Protein AF-A0AA88UK10-F1 (afdb_monomer)

InterPro domains:
  IPR012337 Ribonuclease H-like superfamily [SSF53098] (14-73)
  IPR036397 Ribonuclease H superfamily [G3DSA:3.30.420.10] (3-74)
  IPR039637 CCR4-NOT transcription complex subunit 7/8/Pop2 [PTHR10797] (22-74)

pLDDT: mean 75.29, std 13.63, range [44.44, 90.88]

Radius of gyration: 26.26 Å; Cα contacts (8 Å, |Δi|>4): 54; chains: 1; bounding box: 43×40×83 Å

Sequence (74 aa):
MSGRTRRRRRHMHHNHRYYKPSLNLIQLGLTLTNTAGNLPDLGTDKTCICQFNFSDFDAVHDASVPNSIELLRR

Structure (mmCIF, N/CA/C/O backbone):
data_AF-A0AA88UK10-F1
#
_entry.id   AF-A0AA88UK10-F1
#
loop_
_atom_site.group_PDB
_atom_site.id
_atom_site.type_symbol
_atom_site.label_atom_id
_atom_site.label_alt_id
_atom_site.label_comp_id
_atom_site.label_asym_id
_atom_site.label_entity_id
_atom_site.label_seq_id
_atom_site.pdbx_PDB_ins_code
_atom_site.Cartn_x
_atom_site.Cartn_y
_atom_site.Cartn_z
_atom_site.occupancy
_atom_site.B_iso_or_equiv
_atom_site.auth_seq_id
_atom_site.auth_comp_id
_atom_site.auth_asym_id
_atom_site.auth_atom_id
_atom_site.pdbx_PDB_model_num
ATOM 1 N N . MET A 1 1 ? -30.679 27.061 -64.141 1.00 48.25 1 MET A N 1
ATOM 2 C CA . MET A 1 1 ? -30.053 27.942 -63.130 1.00 48.25 1 MET A CA 1
ATOM 3 C C . MET A 1 1 ? -30.495 27.503 -61.745 1.00 48.25 1 MET A C 1
ATOM 5 O O . MET A 1 1 ? -31.639 27.737 -61.400 1.00 48.25 1 MET A O 1
ATOM 9 N N 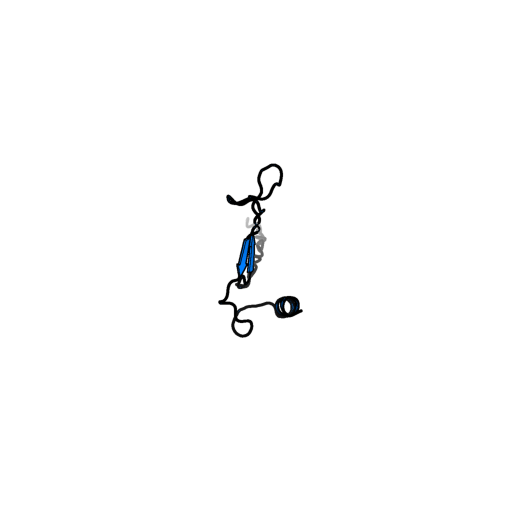. SER A 1 2 ? -29.638 26.822 -60.987 1.00 48.34 2 SER A N 1
ATOM 10 C CA . SER A 1 2 ? -29.612 26.824 -59.514 1.00 48.34 2 SER A CA 1
ATOM 11 C C . SER A 1 2 ? -28.653 25.726 -59.068 1.00 48.34 2 SER A C 1
ATOM 13 O O . SER A 1 2 ? -28.783 24.578 -59.477 1.00 48.34 2 SER A O 1
ATOM 15 N N . GLY A 1 3 ? -27.685 26.085 -58.238 1.00 44.44 3 GLY A N 1
ATOM 16 C CA . GLY A 1 3 ? -26.728 25.144 -57.672 1.00 44.44 3 GLY A CA 1
ATOM 17 C C . GLY A 1 3 ? -25.963 25.800 -56.539 1.00 44.44 3 GLY A C 1
ATOM 18 O O . GLY A 1 3 ? -24.753 25.961 -56.615 1.00 44.44 3 GLY A O 1
ATOM 19 N N . ARG A 1 4 ? -26.700 26.272 -55.527 1.00 48.16 4 ARG A N 1
ATOM 20 C CA . ARG A 1 4 ? -26.165 26.918 -54.323 1.00 48.16 4 ARG A CA 1
ATOM 21 C C . ARG A 1 4 ? -25.065 26.063 -53.681 1.00 48.16 4 ARG A C 1
ATOM 23 O O . ARG A 1 4 ? -25.300 24.932 -53.259 1.00 48.16 4 ARG A O 1
ATOM 30 N N . THR A 1 5 ? -23.891 26.666 -53.542 1.00 54.53 5 THR A N 1
ATOM 31 C CA . THR A 1 5 ? -22.716 26.171 -52.827 1.00 54.53 5 THR A CA 1
ATOM 32 C C . THR A 1 5 ? -23.059 25.836 -51.374 1.00 54.53 5 THR A C 1
ATOM 34 O O . THR A 1 5 ? -23.212 26.722 -50.536 1.00 54.53 5 THR A O 1
ATOM 37 N N . ARG A 1 6 ? -23.150 24.546 -51.036 1.00 50.78 6 ARG A N 1
ATOM 38 C CA . ARG A 1 6 ? -23.241 24.086 -49.642 1.00 50.78 6 ARG A CA 1
ATOM 39 C C . ARG A 1 6 ? -21.860 23.641 -49.165 1.00 50.78 6 ARG A C 1
ATOM 41 O O . ARG A 1 6 ? -21.476 22.483 -49.308 1.00 50.78 6 ARG A O 1
ATOM 48 N N . ARG A 1 7 ? -21.116 24.581 -48.569 1.00 56.91 7 ARG A N 1
ATOM 49 C CA . ARG A 1 7 ? -19.929 24.298 -47.746 1.00 56.91 7 ARG A CA 1
ATOM 50 C C . ARG A 1 7 ? -20.342 23.373 -46.596 1.00 56.91 7 ARG A C 1
ATOM 52 O O . ARG A 1 7 ? -20.891 23.827 -45.595 1.00 56.91 7 ARG A O 1
ATOM 59 N N . ARG A 1 8 ? -20.088 22.070 -46.734 1.00 52.22 8 ARG A N 1
ATOM 60 C CA . ARG A 1 8 ? -20.187 21.116 -45.624 1.00 52.22 8 ARG A CA 1
ATOM 61 C C . ARG A 1 8 ? -19.008 21.361 -44.682 1.00 52.22 8 ARG A C 1
ATOM 63 O O . ARG A 1 8 ? -17.897 20.910 -44.945 1.00 52.22 8 ARG A O 1
ATOM 70 N N . ARG A 1 9 ? -19.255 22.105 -43.600 1.00 57.16 9 ARG A N 1
ATOM 71 C CA . ARG A 1 9 ? -18.363 22.164 -42.437 1.00 57.16 9 ARG A CA 1
ATOM 72 C C . ARG A 1 9 ? -18.256 20.747 -41.874 1.00 57.16 9 ARG A C 1
ATOM 74 O O . ARG A 1 9 ? -19.212 20.235 -41.302 1.00 57.16 9 ARG A O 1
ATOM 81 N N . ARG A 1 10 ? -17.119 20.089 -42.103 1.00 52.19 10 ARG A N 1
ATOM 82 C CA . ARG A 1 10 ? -16.793 18.827 -41.437 1.00 52.19 10 ARG A CA 1
ATOM 83 C C . ARG A 1 10 ? -16.389 19.190 -40.014 1.00 52.19 10 ARG A C 1
ATOM 85 O O . ARG A 1 10 ? -15.301 19.715 -39.800 1.00 52.19 10 ARG A O 1
ATOM 92 N N . HIS A 1 11 ? -17.292 18.981 -39.063 1.00 56.53 11 HIS A N 1
ATOM 93 C CA . HIS A 1 11 ? -16.931 18.997 -37.654 1.00 56.53 11 HIS A CA 1
ATOM 94 C C . HIS A 1 11 ? -16.017 17.796 -37.404 1.00 56.53 11 HIS A C 1
ATOM 96 O O . HIS A 1 11 ? -16.452 16.647 -37.414 1.00 56.53 11 HIS A O 1
ATOM 102 N N . MET A 1 12 ? -14.721 18.078 -37.277 1.00 55.75 12 MET A N 1
ATOM 103 C CA . MET A 1 12 ? -13.714 17.113 -36.854 1.00 55.75 12 MET A CA 1
ATOM 104 C C . MET A 1 12 ? -13.939 16.834 -35.368 1.00 55.75 12 MET A C 1
ATOM 106 O O . MET A 1 12 ? -13.490 17.594 -34.508 1.00 55.75 12 MET A O 1
ATOM 110 N N . HIS A 1 13 ? -14.665 15.760 -35.064 1.00 50.78 13 HIS A N 1
ATOM 111 C CA . HIS A 1 13 ? -14.705 15.206 -33.718 1.00 50.78 13 HIS A CA 1
ATOM 112 C C . HIS A 1 13 ? -13.309 14.663 -33.406 1.00 50.78 13 HIS A C 1
ATOM 114 O O . HIS A 1 13 ? -12.901 13.626 -33.926 1.00 50.78 13 HIS A O 1
ATOM 120 N N . HIS A 1 14 ? -12.542 15.406 -32.611 1.00 56.56 14 HIS A N 1
ATOM 121 C CA . HIS A 1 14 ? -11.259 14.933 -32.114 1.00 56.56 14 HIS A CA 1
ATOM 122 C C . HIS A 1 14 ? -11.546 13.829 -31.097 1.00 56.56 14 HIS A C 1
ATOM 124 O O . HIS A 1 14 ? -11.911 14.099 -29.955 1.00 56.56 14 HIS A O 1
ATOM 130 N N . ASN A 1 15 ? -11.415 12.575 -31.529 1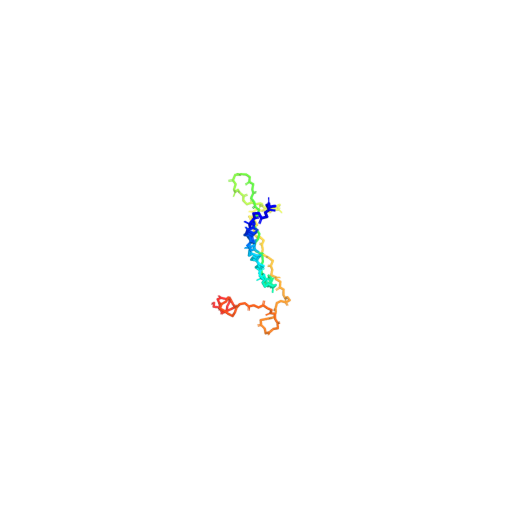.00 52.31 15 ASN A N 1
ATOM 131 C CA . ASN A 1 15 ? -11.398 11.436 -30.625 1.00 52.31 15 ASN A CA 1
ATOM 132 C C . ASN A 1 15 ? -10.132 11.536 -29.774 1.00 52.31 15 ASN A C 1
ATOM 134 O O . ASN A 1 15 ? -9.048 11.152 -30.213 1.00 52.31 15 ASN A O 1
ATOM 138 N N . HIS A 1 16 ? -10.267 12.050 -28.554 1.00 60.19 16 HIS A N 1
ATOM 139 C CA . HIS A 1 16 ? -9.221 11.967 -27.546 1.00 60.19 16 HIS A CA 1
ATOM 140 C C . HIS A 1 16 ? -9.168 10.512 -27.055 1.00 60.19 16 HIS A C 1
ATOM 142 O O . HIS A 1 16 ? -9.757 10.145 -26.040 1.00 60.19 16 HIS A O 1
ATOM 148 N N . ARG A 1 17 ? -8.523 9.640 -27.841 1.00 57.44 17 ARG A N 1
ATOM 149 C CA . ARG A 1 17 ? -8.144 8.294 -27.398 1.00 57.44 17 ARG A CA 1
ATOM 150 C C . ARG A 1 17 ? -7.076 8.467 -26.326 1.00 57.44 17 ARG A C 1
ATOM 152 O O . ARG A 1 17 ? -5.894 8.571 -26.628 1.00 57.44 17 ARG A O 1
ATOM 159 N N . TYR A 1 18 ? -7.511 8.554 -25.077 1.00 64.31 18 TYR A N 1
ATOM 160 C CA . TYR A 1 18 ? -6.613 8.544 -23.935 1.00 64.31 18 TYR A CA 1
ATOM 161 C C . TYR A 1 18 ? -5.987 7.146 -23.849 1.00 64.31 18 TYR A C 1
ATOM 163 O O . TYR A 1 18 ? -6.671 6.178 -23.513 1.00 64.31 18 TYR A O 1
ATOM 171 N N . TYR A 1 19 ? -4.712 7.018 -24.215 1.00 64.50 19 TYR A N 1
ATOM 172 C CA . TYR A 1 19 ? -3.953 5.790 -23.996 1.00 64.50 19 TYR A CA 1
ATOM 173 C C . TYR A 1 19 ? -3.739 5.652 -22.488 1.00 64.50 19 TYR A C 1
ATOM 175 O O . TYR A 1 19 ? -2.918 6.361 -21.908 1.00 64.50 19 TYR A O 1
ATOM 183 N N . LYS A 1 20 ? -4.536 4.803 -21.831 1.00 66.19 20 LYS A N 1
ATOM 184 C CA . LYS A 1 20 ? -4.281 4.437 -20.438 1.00 66.19 20 LYS A CA 1
ATOM 185 C C . LYS A 1 20 ? -3.169 3.389 -20.422 1.00 66.19 20 LYS A C 1
ATOM 187 O O . LYS A 1 20 ? -3.382 2.321 -20.992 1.00 66.19 20 LYS A O 1
ATOM 192 N N . PRO A 1 21 ? -2.007 3.669 -19.810 1.00 65.94 21 PRO A N 1
ATOM 193 C CA . PRO A 1 21 ? -0.992 2.646 -19.629 1.00 65.94 21 PRO A CA 1
ATOM 194 C C . PRO A 1 21 ? -1.533 1.561 -18.693 1.00 65.94 21 PRO A C 1
ATOM 196 O O . PRO A 1 21 ? -2.150 1.865 -17.670 1.00 65.94 21 PRO A O 1
ATOM 199 N N . SER A 1 22 ? -1.306 0.301 -19.055 1.00 78.94 22 SER A N 1
ATOM 200 C CA . SER A 1 22 ? -1.517 -0.834 -18.160 1.00 78.94 22 SER A CA 1
ATOM 201 C C . SER A 1 22 ? -0.426 -0.794 -17.092 1.00 78.94 22 SER A C 1
ATOM 203 O O . SER A 1 22 ? 0.748 -0.936 -17.420 1.00 78.94 22 SER A O 1
ATOM 205 N N . LEU A 1 23 ? -0.805 -0.535 -15.842 1.00 84.12 23 LEU A N 1
ATOM 206 C CA . LEU A 1 23 ? 0.094 -0.502 -14.686 1.00 84.12 23 LEU A CA 1
ATOM 207 C C . LEU A 1 23 ? -0.314 -1.605 -13.710 1.00 84.12 23 LEU A C 1
ATOM 209 O O . LEU A 1 23 ? -1.509 -1.865 -13.546 1.00 84.12 23 LEU A O 1
ATOM 213 N N . ASN A 1 24 ? 0.668 -2.201 -13.039 1.00 83.06 24 ASN A N 1
ATOM 214 C CA . ASN A 1 24 ? 0.428 -3.235 -12.036 1.00 83.06 24 ASN A CA 1
ATOM 215 C C . ASN A 1 24 ? 0.126 -2.605 -10.667 1.00 83.06 24 ASN A C 1
ATOM 217 O O . ASN A 1 24 ? 0.771 -1.641 -10.248 1.00 83.06 24 ASN A O 1
ATOM 221 N N . LEU A 1 25 ? -0.864 -3.157 -9.961 1.00 85.56 25 LEU A N 1
ATOM 222 C CA . LEU A 1 25 ? -1.130 -2.834 -8.560 1.00 85.56 25 LEU A CA 1
ATOM 223 C C . LEU A 1 25 ? -0.224 -3.691 -7.680 1.00 85.56 25 LEU A C 1
ATOM 225 O O . LEU A 1 25 ? -0.323 -4.909 -7.702 1.00 85.56 25 LEU A O 1
ATOM 229 N N . ILE A 1 26 ? 0.621 -3.049 -6.881 1.00 89.06 26 ILE A N 1
ATOM 230 C CA . ILE A 1 26 ? 1.580 -3.744 -6.007 1.00 89.06 26 ILE A CA 1
ATOM 231 C C . ILE A 1 26 ? 1.026 -3.982 -4.596 1.00 89.06 26 ILE A C 1
ATOM 233 O O . ILE A 1 26 ? 1.434 -4.902 -3.893 1.00 89.06 26 ILE A O 1
ATOM 237 N N . GLN A 1 27 ? 0.070 -3.151 -4.174 1.00 90.12 27 GLN A N 1
ATOM 238 C CA . GLN A 1 27 ? -0.541 -3.206 -2.854 1.00 90.12 27 GLN A CA 1
ATOM 239 C C . GLN A 1 27 ? -1.968 -2.654 -2.905 1.00 90.12 27 GLN A C 1
ATOM 241 O O . GLN A 1 27 ? -2.244 -1.680 -3.608 1.00 90.12 27 GLN A O 1
ATOM 246 N N . LEU A 1 28 ? -2.866 -3.252 -2.124 1.00 89.44 28 LEU A N 1
ATOM 247 C CA . LEU A 1 28 ? -4.229 -2.773 -1.914 1.00 89.44 28 LEU A CA 1
ATOM 248 C C . LEU A 1 28 ? -4.541 -2.736 -0.415 1.00 89.44 28 LEU A C 1
ATOM 250 O O . LEU A 1 28 ? -4.576 -3.774 0.244 1.00 89.44 28 LEU A O 1
ATOM 254 N N . GLY A 1 29 ? -4.787 -1.539 0.117 1.00 90.88 29 GLY A N 1
ATOM 255 C CA . GLY A 1 29 ? -5.358 -1.355 1.451 1.00 90.88 29 GLY A CA 1
ATOM 256 C C . GLY A 1 29 ? -6.882 -1.301 1.374 1.00 90.88 29 GLY A C 1
ATOM 257 O O . GLY A 1 29 ? -7.426 -0.523 0.590 1.00 90.88 29 GLY A O 1
ATOM 258 N N . LEU A 1 30 ? -7.567 -2.114 2.177 1.00 88.00 30 LEU A N 1
ATOM 259 C CA . LEU A 1 30 ? -9.022 -2.141 2.282 1.00 88.00 30 LEU A CA 1
ATOM 260 C C . LEU A 1 30 ? -9.445 -1.973 3.742 1.00 88.00 30 LEU A C 1
ATOM 262 O O . LEU A 1 30 ? -9.039 -2.735 4.621 1.00 88.00 30 LEU A O 1
ATOM 266 N N . THR A 1 31 ? -10.341 -1.018 3.964 1.00 88.06 31 THR A N 1
ATOM 267 C CA . THR A 1 31 ? -10.973 -0.779 5.258 1.00 88.06 31 THR A CA 1
ATOM 268 C C . THR A 1 31 ? -12.478 -0.876 5.079 1.00 88.06 31 THR A C 1
ATOM 270 O O . THR A 1 31 ? -13.054 -0.156 4.266 1.00 88.06 31 THR A O 1
ATOM 273 N N . LEU A 1 32 ? -13.115 -1.770 5.830 1.00 84.38 32 LEU A N 1
ATOM 274 C CA . LEU A 1 32 ? -14.569 -1.829 5.913 1.00 84.38 32 LEU A CA 1
ATOM 275 C C . LEU A 1 32 ? -15.012 -1.019 7.127 1.00 84.38 32 LEU A C 1
ATOM 277 O O . LEU A 1 32 ? -14.304 -0.963 8.129 1.00 84.38 32 LEU A O 1
ATOM 281 N N . THR A 1 33 ? -16.178 -0.397 7.045 1.00 88.00 33 THR A N 1
ATOM 282 C CA . THR A 1 33 ? -16.807 0.271 8.182 1.00 88.00 33 THR A CA 1
ATOM 283 C C . THR A 1 33 ? -18.311 0.061 8.129 1.00 88.00 33 THR A C 1
ATOM 285 O O . THR A 1 33 ? -18.888 -0.172 7.064 1.00 88.00 33 THR A O 1
ATOM 288 N N . ASN A 1 34 ? -18.965 0.126 9.286 1.00 85.25 34 ASN A N 1
ATOM 289 C CA . ASN A 1 34 ? -20.418 0.247 9.321 1.00 85.25 34 ASN A CA 1
ATOM 290 C C . ASN A 1 34 ? -20.850 1.685 8.967 1.00 85.25 34 ASN A C 1
ATOM 292 O O . ASN A 1 34 ? -20.028 2.582 8.779 1.00 85.25 34 ASN A O 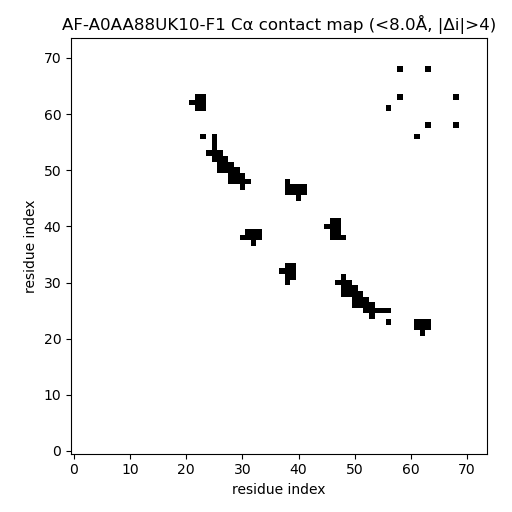1
ATOM 296 N N . THR A 1 35 ? -22.157 1.934 8.915 1.00 90.19 35 THR A N 1
ATOM 297 C CA . THR A 1 35 ? -22.713 3.264 8.602 1.00 90.19 35 THR A CA 1
ATOM 298 C C . THR A 1 35 ? -22.346 4.350 9.618 1.00 90.19 35 THR A C 1
ATOM 300 O O . THR A 1 35 ? -22.406 5.529 9.285 1.00 90.19 35 THR A O 1
ATOM 303 N N . ALA A 1 36 ? -21.941 3.970 10.832 1.00 89.62 36 ALA A N 1
ATOM 304 C CA . ALA A 1 36 ? -21.441 4.882 11.858 1.00 89.62 36 ALA A CA 1
ATOM 305 C C . ALA A 1 36 ? -19.924 5.141 11.751 1.00 89.62 36 ALA A C 1
ATOM 307 O O . ALA A 1 36 ? -19.394 5.945 12.513 1.00 89.62 36 ALA A O 1
ATOM 308 N N . GLY A 1 37 ? -19.219 4.482 10.823 1.00 84.50 37 GLY A N 1
ATOM 309 C CA . GLY A 1 37 ? -17.772 4.616 10.641 1.00 84.50 37 GLY A CA 1
ATOM 310 C C . GLY A 1 37 ? -16.926 3.704 11.536 1.00 84.50 37 GLY A C 1
ATOM 311 O O . GLY A 1 37 ? -15.702 3.811 11.513 1.00 84.50 37 GLY A O 1
ATOM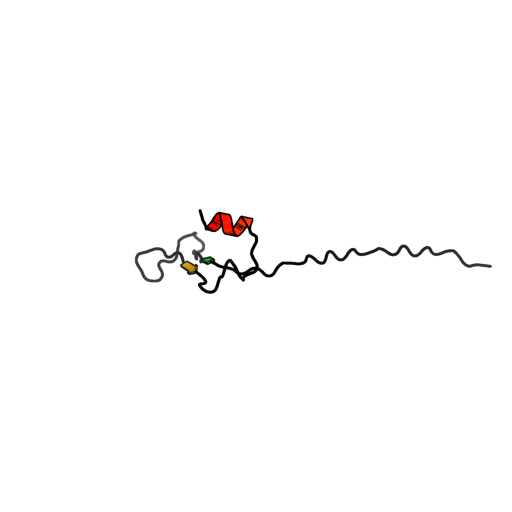 312 N N . ASN A 1 38 ? -17.538 2.789 12.293 1.00 85.50 38 ASN A N 1
ATOM 313 C CA . ASN A 1 38 ? -16.795 1.842 13.124 1.00 85.50 38 ASN A CA 1
ATOM 314 C C . ASN A 1 38 ? -16.206 0.723 12.261 1.00 85.50 38 ASN A C 1
ATOM 316 O O . ASN A 1 38 ? -16.884 0.191 11.378 1.00 85.50 38 ASN A O 1
ATOM 320 N N . LEU A 1 39 ? -14.958 0.359 12.546 1.00 86.00 39 LEU A N 1
ATOM 321 C CA . LEU A 1 39 ? -14.246 -0.738 11.894 1.00 86.00 39 LEU A CA 1
ATOM 322 C C . LEU A 1 39 ? -14.841 -2.095 12.299 1.00 86.00 39 LEU A C 1
ATOM 324 O O . LEU A 1 39 ? -15.288 -2.238 13.440 1.00 86.00 39 LEU A O 1
ATOM 328 N N . PRO A 1 40 ? -14.829 -3.102 11.408 1.00 80.69 40 PRO A N 1
ATOM 329 C CA . PRO A 1 40 ? -15.220 -4.449 11.763 1.00 80.69 40 PRO A CA 1
ATOM 330 C C . PRO A 1 40 ? -14.213 -5.026 12.752 1.00 80.69 40 PRO A C 1
ATOM 332 O O . PRO A 1 40 ? -13.000 -4.827 12.636 1.00 80.69 40 PRO A O 1
ATOM 335 N N . ASP A 1 41 ? -14.739 -5.783 13.695 1.00 79.62 41 ASP A N 1
ATOM 336 C CA . ASP A 1 41 ? -13.975 -6.526 14.685 1.00 79.62 41 ASP A CA 1
ATOM 337 C C . ASP A 1 41 ? -13.639 -7.957 14.192 1.00 79.62 41 ASP A C 1
ATOM 339 O O . ASP A 1 41 ? -12.812 -8.654 14.775 1.00 79.62 41 ASP A O 1
ATOM 343 N N . LEU A 1 42 ? -14.243 -8.371 13.062 1.00 78.00 42 LEU A N 1
ATOM 344 C CA . LEU A 1 42 ? -14.107 -9.673 12.386 1.00 78.00 42 LEU A CA 1
ATOM 345 C C . LEU A 1 42 ? -14.182 -10.876 13.348 1.00 78.00 42 LEU A C 1
ATOM 347 O O . LEU A 1 42 ? -13.566 -11.912 13.098 1.00 78.00 42 LEU A O 1
ATOM 351 N N . GLY A 1 43 ? -14.949 -10.751 14.438 1.00 72.31 43 GLY A N 1
ATOM 352 C CA . GLY A 1 43 ? -15.065 -11.790 15.469 1.00 72.31 43 GLY A CA 1
ATOM 353 C C . GLY A 1 43 ? -13.903 -11.836 16.472 1.00 72.31 43 GLY A C 1
ATOM 354 O O . GLY A 1 43 ? -13.697 -12.860 17.120 1.00 72.31 43 GLY A O 1
ATOM 355 N N . THR A 1 44 ? -13.139 -10.752 16.600 1.00 72.94 44 THR A N 1
ATOM 356 C CA . THR A 1 44 ? -12.064 -10.558 17.586 1.00 72.94 44 THR A CA 1
ATOM 357 C C . THR A 1 44 ? -12.305 -9.275 18.383 1.00 72.94 44 THR A C 1
ATOM 359 O O . THR A 1 44 ? -13.048 -8.422 17.932 1.00 72.94 44 THR A O 1
ATOM 362 N N . ASP A 1 45 ? -11.628 -9.049 19.511 1.00 77.69 45 ASP A N 1
ATOM 363 C CA . ASP A 1 45 ? -11.720 -7.763 20.239 1.00 77.69 45 ASP A CA 1
ATOM 364 C C . ASP A 1 45 ? -10.928 -6.619 19.563 1.00 77.69 45 ASP A C 1
ATOM 366 O O . ASP 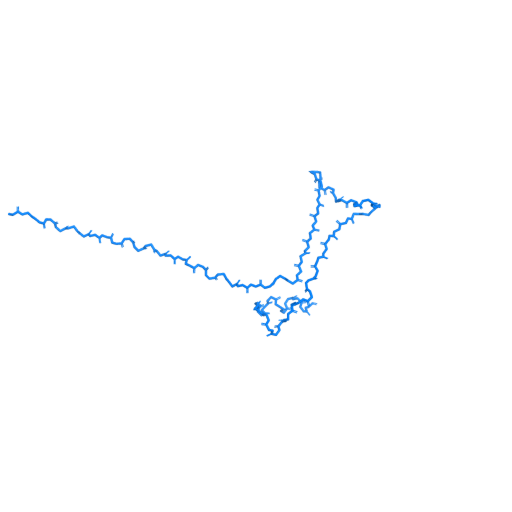A 1 45 ? -10.613 -5.601 20.185 1.00 77.69 45 ASP A O 1
ATOM 370 N N . LYS A 1 46 ? -10.520 -6.795 18.299 1.00 77.19 46 LYS A N 1
ATOM 371 C CA . LYS A 1 46 ? -9.629 -5.884 17.578 1.00 77.19 46 LYS A CA 1
ATOM 372 C C . LYS A 1 46 ? -10.250 -5.453 16.264 1.00 77.19 46 LYS A C 1
ATOM 374 O O . LYS A 1 46 ? -10.751 -6.257 15.488 1.00 77.19 46 LYS A O 1
ATOM 379 N N . THR A 1 47 ? -10.129 -4.166 15.979 1.00 80.56 47 THR A N 1
ATOM 380 C CA . THR A 1 47 ? -10.499 -3.623 14.680 1.00 80.56 47 THR A CA 1
ATOM 381 C C . THR A 1 47 ? -9.536 -4.108 13.604 1.00 80.56 47 THR A C 1
ATOM 383 O O . THR A 1 47 ? -8.323 -4.192 13.818 1.00 80.56 47 THR A O 1
ATOM 386 N N . CYS A 1 48 ? -10.080 -4.435 12.437 1.00 77.00 48 CYS A N 1
ATOM 387 C CA . CYS A 1 48 ? -9.303 -5.000 11.344 1.00 77.00 48 CYS A CA 1
ATOM 388 C C . CYS A 1 48 ? -9.173 -4.013 10.180 1.00 77.00 48 CYS A C 1
ATOM 390 O O . CYS A 1 48 ? -10.158 -3.466 9.682 1.00 77.00 48 CYS A O 1
ATOM 392 N N . ILE A 1 49 ? -7.933 -3.825 9.729 1.00 84.75 49 ILE A N 1
ATOM 393 C CA . ILE A 1 49 ? -7.578 -3.147 8.481 1.00 84.75 49 ILE A CA 1
ATOM 394 C C . ILE A 1 49 ? -6.853 -4.185 7.632 1.00 84.75 49 ILE A C 1
ATOM 396 O O . ILE A 1 49 ? -5.895 -4.806 8.097 1.00 84.75 49 ILE A O 1
ATOM 400 N N . CYS A 1 50 ? -7.319 -4.398 6.406 1.00 82.31 50 CYS A N 1
ATOM 401 C CA . CYS A 1 50 ? -6.754 -5.405 5.520 1.00 82.31 50 CYS A CA 1
ATOM 402 C C . CYS A 1 50 ? -5.760 -4.750 4.563 1.00 82.31 50 CYS A C 1
ATOM 404 O O . CYS A 1 50 ? -6.075 -3.755 3.911 1.00 82.31 50 CYS A O 1
ATOM 406 N N . GLN A 1 51 ? -4.574 -5.337 4.433 1.00 90.12 51 GLN A N 1
ATOM 407 C CA . GLN A 1 51 ? -3.598 -4.962 3.418 1.00 90.12 51 GLN A CA 1
ATOM 408 C C . GLN A 1 51 ? -3.201 -6.204 2.632 1.00 90.12 51 GLN A C 1
ATOM 410 O O . GLN A 1 51 ? -2.725 -7.186 3.198 1.00 90.12 51 GLN A O 1
ATOM 415 N N . PHE A 1 52 ? -3.383 -6.139 1.320 1.00 87.88 52 PHE A N 1
ATOM 416 C CA . PHE A 1 52 ? -2.954 -7.166 0.386 1.00 87.88 52 PHE A CA 1
ATOM 417 C C . PHE A 1 52 ? -1.695 -6.671 -0.315 1.00 87.88 52 PHE A C 1
ATOM 419 O O . PHE A 1 52 ? -1.705 -5.59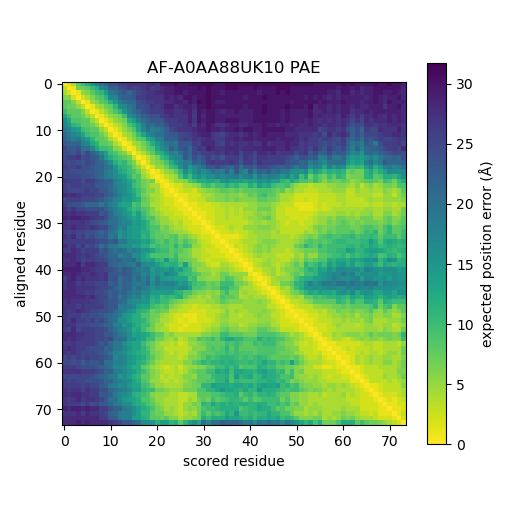0 -0.903 1.00 87.88 52 PHE A O 1
ATOM 426 N N . ASN A 1 53 ? -0.622 -7.453 -0.236 1.00 89.38 53 ASN A N 1
ATOM 427 C CA . ASN A 1 53 ? 0.622 -7.199 -0.954 1.00 89.38 53 ASN A CA 1
ATOM 428 C C . ASN A 1 53 ? 0.714 -8.206 -2.103 1.00 89.38 53 ASN A C 1
ATOM 430 O O . ASN A 1 53 ? 0.622 -9.412 -1.861 1.00 89.38 53 ASN A O 1
ATOM 434 N N . PHE A 1 54 ? 0.877 -7.721 -3.330 1.00 87.88 54 PHE A N 1
ATOM 435 C CA . PHE A 1 54 ? 1.037 -8.559 -4.514 1.00 87.88 54 PHE A CA 1
ATOM 436 C C . PHE A 1 54 ? 2.534 -8.804 -4.735 1.00 87.88 54 PHE A C 1
ATOM 438 O O . PHE A 1 54 ? 3.309 -7.867 -4.911 1.00 87.88 54 PHE A O 1
ATOM 445 N N . SER A 1 55 ? 2.964 -10.063 -4.625 1.00 83.62 55 SER A N 1
ATOM 446 C CA . SER A 1 55 ? 4.386 -10.445 -4.637 1.00 83.62 55 SER A CA 1
ATOM 447 C C . SER A 1 55 ? 4.971 -10.643 -6.036 1.00 83.62 55 SER A C 1
ATOM 449 O O . SER A 1 55 ? 6.140 -10.988 -6.164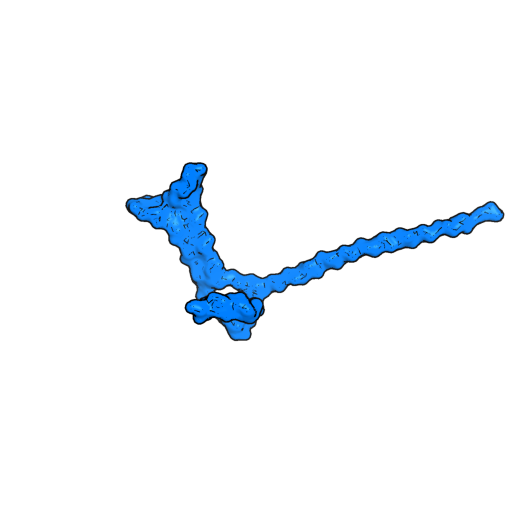 1.00 83.62 55 SER A O 1
ATOM 451 N N . ASP A 1 56 ? 4.151 -10.509 -7.070 1.00 84.75 56 ASP A N 1
ATOM 452 C CA . ASP A 1 56 ? 4.497 -10.718 -8.475 1.00 84.75 56 ASP A CA 1
ATOM 453 C C . ASP A 1 56 ? 5.040 -9.457 -9.161 1.00 84.75 56 ASP A C 1
ATOM 455 O O . ASP A 1 56 ? 5.429 -9.526 -10.322 1.00 84.75 56 ASP A O 1
ATOM 459 N N . PHE A 1 57 ? 5.112 -8.329 -8.449 1.00 85.69 57 PHE A N 1
ATOM 460 C CA . PHE A 1 57 ? 5.645 -7.089 -8.996 1.00 85.69 57 PHE A CA 1
ATOM 461 C C . PHE A 1 57 ? 7.174 -7.106 -9.131 1.00 85.69 57 PHE A C 1
ATOM 463 O O . PHE A 1 57 ? 7.897 -7.242 -8.139 1.00 85.69 57 PHE A O 1
ATOM 470 N N . ASP A 1 58 ? 7.665 -6.843 -10.341 1.00 83.81 58 ASP A N 1
ATOM 471 C CA . ASP A 1 58 ? 9.086 -6.666 -10.633 1.00 83.81 58 ASP A CA 1
ATOM 472 C C . ASP A 1 58 ? 9.362 -5.277 -11.222 1.00 83.81 58 ASP A C 1
ATOM 474 O O . ASP A 1 58 ? 9.057 -4.987 -12.375 1.00 83.81 58 ASP A O 1
ATOM 478 N N . ALA A 1 59 ? 10.029 -4.419 -10.447 1.00 81.12 59 ALA A N 1
ATOM 479 C CA . ALA A 1 59 ? 10.358 -3.051 -10.850 1.00 81.12 59 ALA A CA 1
ATOM 480 C C . ALA A 1 59 ? 11.253 -2.942 -12.104 1.00 81.12 59 ALA A C 1
ATOM 482 O O . ALA A 1 59 ? 11.367 -1.848 -12.660 1.00 81.12 59 ALA A O 1
ATOM 483 N N . VAL A 1 60 ? 11.928 -4.022 -12.514 1.00 82.75 60 VAL A N 1
ATOM 484 C CA . VAL A 1 60 ? 12.782 -4.060 -13.713 1.00 82.75 60 VAL A CA 1
ATOM 485 C C . VAL A 1 60 ? 11.974 -4.409 -14.963 1.00 82.75 60 VAL A C 1
ATOM 487 O O . VAL A 1 60 ? 12.257 -3.876 -16.036 1.00 82.75 60 VAL A O 1
ATOM 490 N N . HIS A 1 61 ? 10.982 -5.290 -14.830 1.00 82.19 61 HIS A N 1
ATOM 491 C CA . HIS A 1 61 ? 10.264 -5.878 -15.964 1.00 82.19 61 HIS A CA 1
ATOM 492 C C . HIS A 1 61 ? 8.843 -5.327 -16.138 1.00 82.19 61 HIS A C 1
ATOM 494 O O . HIS A 1 61 ? 8.337 -5.289 -17.262 1.00 82.19 61 HIS A O 1
ATOM 5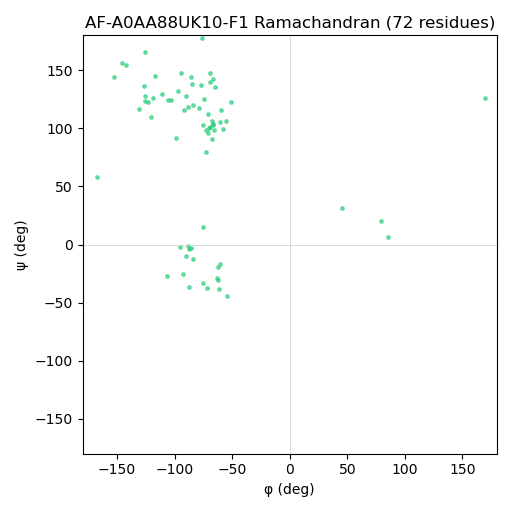00 N N . ASP A 1 62 ? 8.214 -4.859 -15.061 1.00 83.69 62 ASP A N 1
ATOM 501 C CA . ASP A 1 62 ? 6.845 -4.367 -15.088 1.00 83.69 62 ASP A CA 1
ATOM 502 C C . ASP A 1 62 ? 6.743 -2.897 -15.483 1.00 83.69 62 ASP A C 1
ATOM 504 O O . ASP A 1 62 ? 7.538 -2.032 -15.096 1.00 83.69 62 ASP A O 1
ATOM 508 N N . ALA A 1 63 ? 5.671 -2.598 -16.218 1.00 82.94 63 ALA A N 1
ATOM 509 C CA . ALA A 1 63 ? 5.306 -1.237 -16.559 1.00 82.94 63 ALA A CA 1
ATOM 510 C C . ALA A 1 63 ? 5.057 -0.427 -15.280 1.00 82.94 63 ALA A C 1
ATOM 512 O O . ALA A 1 63 ? 4.120 -0.676 -14.518 1.00 82.94 63 ALA A O 1
ATOM 513 N N . SER A 1 64 ? 5.900 0.576 -15.062 1.00 81.00 64 SER A N 1
ATOM 514 C CA . SER A 1 64 ? 5.841 1.443 -13.895 1.00 81.00 64 SER A CA 1
ATOM 515 C C . SER A 1 64 ? 6.253 2.866 -14.259 1.00 81.00 64 SER A C 1
ATOM 517 O O . SER A 1 64 ? 6.934 3.114 -15.255 1.00 81.00 64 SER A O 1
ATOM 519 N N . VAL A 1 65 ? 5.801 3.834 -13.463 1.00 84.06 65 VAL A N 1
ATOM 520 C CA . VAL A 1 65 ? 6.243 5.224 -13.587 1.00 84.06 65 VAL A CA 1
ATOM 521 C C . VAL A 1 65 ? 7.493 5.379 -12.711 1.00 84.06 65 VAL A C 1
ATOM 523 O O . VAL A 1 65 ? 7.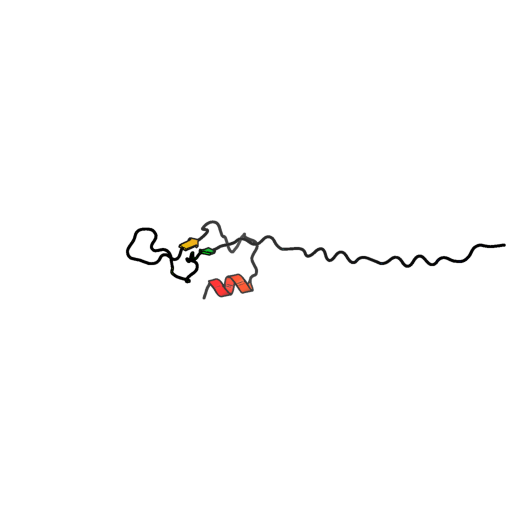375 5.198 -11.498 1.00 84.06 65 VAL A O 1
ATOM 526 N N . PRO A 1 66 ? 8.674 5.724 -13.265 1.00 79.75 66 PRO A N 1
ATOM 527 C CA . PRO A 1 66 ? 9.935 5.718 -12.513 1.00 79.75 66 PRO A CA 1
ATOM 528 C C . PRO A 1 66 ? 9.887 6.546 -11.223 1.00 79.75 66 PRO A C 1
ATOM 530 O O . PRO A 1 66 ? 10.270 6.065 -10.158 1.00 79.75 66 PRO A O 1
ATOM 533 N N . ASN A 1 67 ? 9.306 7.749 -11.295 1.00 79.81 67 ASN A N 1
ATOM 534 C CA . ASN A 1 67 ? 9.142 8.627 -10.134 1.00 79.81 67 ASN A CA 1
ATOM 535 C C . ASN A 1 67 ? 8.251 7.999 -9.048 1.00 79.81 67 ASN A C 1
ATOM 537 O O . ASN A 1 67 ? 8.436 8.269 -7.867 1.00 79.81 67 ASN A O 1
ATOM 541 N N . SER A 1 68 ? 7.285 7.158 -9.427 1.00 80.44 68 SER A N 1
ATOM 542 C CA . SER A 1 68 ? 6.400 6.467 -8.485 1.00 80.44 68 SER A CA 1
ATOM 543 C C . SER A 1 68 ? 7.098 5.302 -7.781 1.00 80.44 68 SER A C 1
ATOM 545 O O . SER A 1 68 ? 6.829 5.068 -6.609 1.00 80.44 68 SER A O 1
ATOM 547 N N . ILE A 1 69 ? 8.023 4.606 -8.451 1.00 83.19 69 ILE A N 1
ATOM 548 C CA . ILE A 1 69 ? 8.823 3.534 -7.834 1.00 83.19 69 ILE A CA 1
ATOM 549 C C . ILE A 1 69 ? 9.851 4.092 -6.856 1.00 83.19 69 ILE A C 1
ATOM 551 O O . ILE A 1 69 ? 10.066 3.504 -5.798 1.00 83.19 69 ILE A O 1
ATOM 555 N N . GLU A 1 70 ? 10.457 5.238 -7.162 1.00 82.44 70 GLU A N 1
ATOM 556 C CA . GLU A 1 70 ? 11.394 5.877 -6.235 1.00 82.44 70 GLU A CA 1
ATOM 557 C C . GLU A 1 70 ? 10.714 6.267 -4.912 1.00 82.44 70 GLU A C 1
ATOM 559 O O . GLU A 1 70 ? 11.299 6.083 -3.846 1.00 82.44 70 GLU A O 1
ATOM 564 N N . LEU A 1 71 ? 9.460 6.733 -4.963 1.00 82.69 71 LEU A N 1
ATOM 565 C CA . LEU A 1 71 ? 8.683 7.075 -3.766 1.00 82.69 71 LEU A CA 1
ATOM 566 C C . LEU A 1 71 ? 8.420 5.875 -2.848 1.00 82.69 71 LEU A C 1
ATOM 568 O O . LEU A 1 71 ? 8.297 6.061 -1.645 1.00 82.69 71 LEU A O 1
ATOM 572 N N . LEU A 1 72 ? 8.347 4.664 -3.400 1.00 81.81 72 LEU A N 1
ATOM 573 C CA . LEU A 1 72 ? 8.105 3.430 -2.646 1.00 81.81 72 LEU A CA 1
ATOM 574 C C . LEU A 1 72 ? 9.381 2.828 -2.036 1.00 81.81 72 LEU A C 1
ATOM 576 O O . LEU A 1 72 ? 9.295 1.905 -1.233 1.00 81.81 72 LEU A O 1
ATOM 580 N N . ARG A 1 73 ? 10.563 3.310 -2.443 1.00 80.50 73 ARG A N 1
ATOM 581 C CA . ARG A 1 73 ? 11.871 2.832 -1.958 1.00 80.50 73 ARG A CA 1
ATOM 582 C C . ARG A 1 73 ? 12.446 3.667 -0.805 1.00 80.50 73 ARG A C 1
ATOM 584 O O . ARG A 1 73 ? 13.539 3.348 -0.342 1.00 80.50 73 ARG A O 1
ATOM 591 N N . ARG A 1 74 ? 11.763 4.739 -0.395 1.00 62.59 74 ARG A N 1
ATOM 592 C CA . ARG A 1 74 ? 12.146 5.616 0.724 1.00 62.59 74 ARG A CA 1
ATOM 593 C C . ARG A 1 74 ? 11.433 5.202 2.002 1.00 62.59 74 ARG A C 1
ATOM 595 O O . ARG A 1 74 ? 12.073 5.338 3.065 1.00 62.59 74 ARG A O 1
#

Mean predicted aligned error: 13.62 Å

Foldseek 3Di:
DDDDDDPPPPPPPPPPPPPDDDADDQKDKDFDADPVRHADCVPHPDGDIDMDGDPPDDPVPGDDDVVVVVVVVD

Secondary structure (DSSP, 8-state):
--------------------------EEEE----TT-PPP-TTTTS---EEEE-TT--TTTS---HHHHHHHT-

Organism: NCBI:txid112253

Solvent-accessible surface area (backbone atoms only — not comparable to full-atom values): 5301 Å² total; per-residue (Å²): 144,88,78,82,86,76,84,77,80,78,81,78,79,79,79,81,77,76,81,75,79,78,65,76,78,49,65,49,80,49,76,61,57,51,98,87,64,49,55,46,37,89,92,48,104,45,72,55,74,48,73,48,74,48,86,84,70,43,90,87,80,46,60,74,58,69,75,62,56,56,65,76,75,112